Protein AF-A0A9D6L4P7-F1 (afdb_monomer_lite)

Radius of gyration: 27.15 Å; chains: 1; bounding box: 84×24×58 Å

Foldseek 3Di:
DDPVVVVVVVVVVVVVVVVVVVVVPPPPPDFFDKDAFAQPPDPDPDPDTQWIDGPHDIDGDFDWQADPVPRHQDPDPVSRVVSRVVSVQSRQVSVVHGPVPDPDDDDDDD

pLDDT: mean 82.54, std 16.05, range [48.5, 98.06]

Sequence (110 aa):
MNKRTTMLVGFGMLIGVVAVVLGSAANSAAPQKRRVINLPNRSVQAPFSDAILVGDTLYLAGRIGLDPKTNKPPEDAEQEARLVLDGMQSVLREAGMTMDDLATVTVYCP

Secondary structure (DSSP, 8-state):
--HHHHHHHHHHHHHHHHHHHHHTT------PPEEEE--TT-S---SS-SEEEETTEEEEPP-----TTTSS--SSHHHHHHHHHHHHHHHHHHHT--GGG---------

Structure (mmCIF, N/CA/C/O backbone):
data_AF-A0A9D6L4P7-F1
#
_entry.id   AF-A0A9D6L4P7-F1
#
loop_
_atom_site.group_PDB
_atom_site.id
_atom_site.type_symbol
_atom_site.label_atom_id
_atom_site.label_alt_id
_atom_site.label_comp_id
_atom_site.label_asym_id
_atom_site.label_entity_id
_atom_site.label_seq_id
_atom_site.pdbx_PDB_ins_code
_atom_site.Cartn_x
_atom_site.Cartn_y
_atom_site.Cartn_z
_atom_site.occupancy
_atom_site.B_iso_or_equiv
_atom_site.auth_seq_id
_atom_site.auth_comp_id
_atom_site.auth_asym_id
_atom_site.auth_atom_id
_atom_site.pdbx_PDB_model_num
ATOM 1 N N . MET A 1 1 ? -64.445 1.530 37.205 1.00 50.81 1 MET A N 1
ATOM 2 C CA . MET A 1 1 ? -63.382 1.711 36.192 1.00 50.81 1 MET A CA 1
ATOM 3 C C . MET A 1 1 ? -62.110 2.132 36.913 1.00 50.81 1 MET A C 1
ATOM 5 O O . MET A 1 1 ? -62.109 3.119 37.642 1.00 50.81 1 MET A O 1
ATOM 9 N N . ASN A 1 2 ? -61.096 1.274 36.874 1.00 48.50 2 ASN A N 1
ATOM 10 C CA . ASN A 1 2 ? -60.201 1.053 38.009 1.00 48.50 2 ASN A CA 1
ATOM 11 C C . ASN A 1 2 ? -58.955 1.941 37.901 1.00 48.50 2 ASN A C 1
ATOM 13 O O . ASN A 1 2 ? -58.008 1.604 37.199 1.00 48.50 2 ASN A O 1
ATOM 17 N N . LYS A 1 3 ? -58.943 3.060 38.641 1.00 55.91 3 LYS A N 1
ATOM 18 C CA . LYS A 1 3 ? -57.849 4.056 38.669 1.00 55.91 3 LYS A CA 1
ATOM 19 C C . LYS A 1 3 ? -56.455 3.457 38.943 1.00 55.91 3 LYS A C 1
ATOM 21 O O . LYS A 1 3 ? -55.450 4.033 38.546 1.00 55.91 3 LYS A O 1
ATOM 26 N N . ARG A 1 4 ? -56.392 2.280 39.581 1.00 57.28 4 ARG A N 1
ATOM 27 C CA . ARG A 1 4 ? -55.150 1.546 39.885 1.00 57.28 4 ARG A CA 1
ATOM 28 C C . ARG A 1 4 ? -54.502 0.907 38.650 1.00 57.28 4 ARG A C 1
ATOM 30 O O . ARG A 1 4 ? -53.283 0.814 38.597 1.00 57.28 4 ARG A O 1
ATOM 37 N N . THR A 1 5 ? -55.290 0.517 37.648 1.00 55.16 5 THR A N 1
ATOM 38 C CA . THR A 1 5 ? -54.781 -0.141 36.433 1.00 55.16 5 THR A CA 1
ATOM 39 C C . THR A 1 5 ? -54.181 0.877 35.460 1.00 55.16 5 THR A C 1
ATOM 41 O O . THR A 1 5 ? -53.138 0.623 34.870 1.00 55.16 5 THR A O 1
ATOM 44 N N . THR A 1 6 ? -54.768 2.075 35.359 1.00 56.59 6 THR A N 1
ATOM 45 C CA . THR A 1 6 ? -54.246 3.170 34.519 1.00 56.59 6 THR A CA 1
ATOM 46 C C . THR A 1 6 ? -52.924 3.737 35.054 1.00 56.59 6 THR A C 1
ATOM 48 O O . THR A 1 6 ? -52.046 4.091 34.272 1.00 56.59 6 THR A O 1
ATOM 51 N N . MET A 1 7 ? -52.745 3.777 36.380 1.00 56.88 7 MET A N 1
ATOM 52 C CA . MET A 1 7 ? -51.531 4.315 37.008 1.00 56.88 7 MET A CA 1
ATOM 53 C C . MET A 1 7 ? -50.317 3.378 36.852 1.00 56.88 7 MET A C 1
ATOM 55 O O . MET A 1 7 ? -49.203 3.856 36.660 1.00 56.88 7 MET A O 1
ATOM 59 N N . LEU A 1 8 ? -50.529 2.053 36.858 1.00 57.62 8 LEU A N 1
ATOM 60 C CA . LEU A 1 8 ? -49.460 1.059 36.675 1.00 57.62 8 LEU A CA 1
ATOM 61 C C . LEU A 1 8 ? -48.926 1.019 35.231 1.00 57.62 8 LEU A C 1
ATOM 63 O O . LEU A 1 8 ? -47.724 0.878 35.018 1.00 57.62 8 LEU A O 1
ATOM 67 N N . VAL A 1 9 ? -49.810 1.178 34.238 1.00 59.53 9 VAL A N 1
ATOM 68 C CA . VAL A 1 9 ? -49.439 1.173 32.810 1.00 59.53 9 VAL A CA 1
ATOM 69 C C . VAL A 1 9 ? -48.660 2.439 32.433 1.00 59.53 9 VAL A C 1
ATOM 71 O O . VAL A 1 9 ? -47.652 2.348 31.735 1.00 59.53 9 VAL A O 1
ATOM 74 N N . GLY A 1 10 ? -49.057 3.609 32.950 1.00 58.25 10 GLY A N 1
ATOM 75 C CA . GLY A 1 10 ? -48.330 4.865 32.720 1.00 58.25 10 GLY A CA 1
ATOM 76 C C . GLY A 1 10 ? -46.917 4.868 33.317 1.00 58.25 10 GLY A C 1
ATOM 77 O O . GLY A 1 10 ? -45.994 5.398 32.703 1.00 58.25 10 GLY A O 1
ATOM 78 N N . PHE A 1 11 ? -46.724 4.220 34.471 1.00 60.25 11 PHE A N 1
ATOM 79 C CA . PHE A 1 11 ? -45.413 4.122 35.119 1.00 60.25 11 PHE A CA 1
ATOM 80 C C . PHE A 1 11 ? -44.463 3.172 34.367 1.00 60.25 11 PHE A C 1
ATOM 82 O O . PHE A 1 11 ? -43.299 3.502 34.156 1.00 60.25 11 PHE A O 1
ATOM 89 N N . GLY A 1 12 ? -44.969 2.031 33.881 1.00 60.72 12 GLY A N 1
ATOM 90 C CA . GLY A 1 12 ? -44.192 1.101 33.049 1.00 60.72 12 GLY A CA 1
ATOM 91 C C . GLY A 1 12 ? -43.790 1.692 31.693 1.00 60.72 12 GLY A C 1
ATOM 92 O O . GLY A 1 12 ? -42.667 1.485 31.235 1.00 60.72 12 GLY A O 1
ATOM 93 N N . MET A 1 13 ? -44.671 2.490 31.082 1.00 62.53 13 MET A N 1
ATOM 94 C CA . MET A 1 13 ? -44.391 3.174 29.816 1.00 62.53 13 MET A CA 1
ATOM 95 C C . MET A 1 13 ? -43.352 4.294 29.980 1.00 62.53 13 MET A C 1
ATOM 97 O O . MET A 1 13 ? -42.479 4.435 29.127 1.00 62.53 13 MET A O 1
ATOM 101 N N . LEU A 1 14 ? -43.375 5.035 31.097 1.00 60.47 14 LEU A N 1
ATOM 102 C CA . LEU A 1 14 ? -42.343 6.035 31.398 1.00 60.47 14 LEU A CA 1
ATOM 103 C C . LEU A 1 14 ? -40.962 5.396 31.596 1.00 60.47 14 LEU A C 1
ATOM 105 O O . LEU A 1 14 ? -39.975 5.905 31.073 1.00 60.47 14 LEU A O 1
ATOM 109 N N . ILE A 1 15 ? -40.888 4.267 32.306 1.00 61.88 15 ILE A N 1
ATOM 110 C CA . ILE A 1 15 ? -39.627 3.542 32.531 1.00 61.88 15 ILE A CA 1
ATOM 111 C C . ILE A 1 15 ? -39.066 3.006 31.207 1.00 61.88 15 ILE A C 1
ATOM 113 O O . ILE A 1 15 ? -37.870 3.142 30.949 1.00 61.88 15 ILE A O 1
ATOM 117 N N . GLY A 1 16 ? -39.924 2.460 30.340 1.00 59.97 16 GLY A N 1
ATOM 118 C CA . GLY A 1 16 ? -39.522 1.984 29.014 1.00 59.97 16 GLY A CA 1
ATOM 119 C C . GLY A 1 16 ? -38.968 3.097 28.119 1.00 59.97 16 GLY A C 1
ATOM 120 O O . GLY A 1 16 ? -37.935 2.916 27.480 1.00 59.97 16 GLY A O 1
ATOM 121 N N . VAL A 1 17 ? -39.599 4.277 28.116 1.00 62.38 17 VAL A N 1
ATOM 122 C CA . VAL A 1 17 ? -39.131 5.433 27.330 1.00 62.38 17 VAL A CA 1
ATOM 123 C C . VAL A 1 17 ? -37.821 5.997 27.888 1.00 62.38 17 VAL A C 1
ATOM 125 O O . VAL A 1 17 ? -36.913 6.302 27.119 1.00 62.38 17 VAL A O 1
ATOM 128 N N . VAL A 1 18 ? -37.672 6.073 29.213 1.00 61.03 18 VAL A N 1
ATOM 129 C CA . VAL A 1 18 ? -36.422 6.518 29.852 1.00 61.03 18 VAL A CA 1
ATOM 130 C C . VAL A 1 18 ? -35.264 5.564 29.537 1.00 61.03 18 VAL A C 1
ATOM 132 O O . VAL A 1 18 ? -34.165 6.027 29.235 1.00 61.03 18 VAL A O 1
ATOM 135 N N . ALA A 1 19 ? -35.499 4.249 29.518 1.00 60.75 19 ALA A N 1
ATOM 136 C CA . ALA A 1 19 ? -34.479 3.265 29.153 1.00 60.75 19 ALA A CA 1
ATOM 137 C C . ALA A 1 19 ? -34.028 3.388 27.682 1.00 60.75 19 ALA A C 1
ATOM 139 O O . ALA A 1 19 ? -32.836 3.293 27.394 1.00 60.75 19 ALA A O 1
ATOM 140 N N . VAL A 1 20 ? -34.953 3.663 26.755 1.00 60.81 20 VAL A N 1
ATOM 141 C CA . VAL A 1 20 ? -34.636 3.860 25.326 1.00 60.81 20 VAL A CA 1
ATOM 142 C C . VAL A 1 20 ? -33.873 5.170 25.084 1.00 60.81 20 VAL A C 1
ATOM 144 O O . VAL A 1 20 ? -32.915 5.202 24.307 1.00 60.81 20 VAL A O 1
ATOM 147 N N . VAL A 1 21 ? -34.243 6.246 25.783 1.00 60.47 21 VAL A N 1
ATOM 148 C CA . VAL A 1 21 ? -33.565 7.549 25.668 1.00 60.47 21 VAL A CA 1
ATOM 149 C C . VAL A 1 21 ? -32.155 7.502 26.273 1.00 60.47 21 VAL A C 1
ATOM 151 O O . VAL A 1 21 ? -31.231 8.071 25.695 1.00 60.47 21 VAL A O 1
ATOM 154 N N . LEU A 1 22 ? -31.949 6.762 27.368 1.00 57.62 22 LEU A N 1
ATOM 155 C CA . LEU A 1 22 ? -30.620 6.560 27.965 1.00 57.62 22 LEU A CA 1
ATOM 156 C C . LEU A 1 22 ? -29.725 5.611 27.149 1.00 57.62 22 LEU A C 1
ATOM 158 O O . LEU A 1 22 ? -28.508 5.779 27.148 1.00 57.62 22 LEU A O 1
ATOM 162 N N . GLY A 1 23 ? -30.301 4.653 26.416 1.00 55.41 23 GLY A N 1
ATOM 163 C CA . GLY A 1 23 ? -29.548 3.752 25.532 1.00 55.41 23 GLY A CA 1
ATOM 164 C C . GLY A 1 23 ? -28.987 4.423 24.271 1.00 55.41 23 GLY A C 1
ATOM 165 O O . GLY A 1 23 ? -28.037 3.920 23.677 1.00 55.41 23 GLY A O 1
ATOM 166 N N . SER A 1 24 ? -29.526 5.581 23.878 1.00 55.91 24 SER A N 1
ATOM 167 C CA . SER A 1 24 ? -29.163 6.268 22.627 1.00 55.91 24 SER A CA 1
ATOM 168 C C . SER A 1 24 ? -27.950 7.206 22.751 1.00 55.91 24 SER A C 1
ATOM 170 O O . SER A 1 24 ? -27.515 7.782 21.758 1.00 55.91 24 SER A O 1
ATOM 172 N N . ALA A 1 25 ? -27.384 7.371 23.952 1.00 55.94 25 ALA A N 1
ATOM 173 C CA . ALA A 1 25 ? -26.330 8.356 24.226 1.00 55.94 25 ALA A CA 1
ATOM 174 C C . ALA A 1 25 ? -24.894 7.787 24.252 1.00 55.94 25 ALA A C 1
ATOM 176 O O . ALA A 1 25 ? -23.952 8.532 24.514 1.00 55.94 25 ALA A O 1
ATOM 177 N N . ALA A 1 26 ? -24.693 6.492 23.986 1.00 54.94 26 ALA A N 1
ATOM 178 C CA . ALA A 1 26 ? -23.398 5.837 24.210 1.00 54.94 26 ALA A CA 1
ATOM 179 C C . ALA A 1 26 ? -22.580 5.524 22.944 1.00 54.94 26 ALA A C 1
ATOM 181 O O . ALA A 1 26 ? -21.572 4.831 23.046 1.00 54.94 26 ALA A O 1
ATOM 182 N N . ASN A 1 27 ? -22.945 6.046 21.768 1.00 57.75 27 ASN A N 1
ATOM 183 C CA . ASN A 1 27 ? -22.131 5.861 20.559 1.00 57.75 27 ASN A CA 1
ATOM 184 C C . ASN A 1 27 ? -21.209 7.057 20.282 1.00 57.75 27 ASN A C 1
ATOM 186 O O . ASN A 1 27 ? -21.157 7.584 19.173 1.00 57.75 27 ASN A O 1
ATOM 190 N N . SER A 1 28 ? -20.471 7.491 21.302 1.00 59.69 28 SER A N 1
ATOM 191 C CA . SER A 1 28 ? -19.288 8.323 21.087 1.00 59.69 28 SER A CA 1
ATOM 192 C C . SER A 1 28 ? -18.130 7.387 20.774 1.00 59.69 28 SER A C 1
ATOM 194 O O . SER A 1 28 ? -17.528 6.817 21.682 1.00 59.69 28 SER A O 1
ATOM 196 N N . ALA A 1 29 ? -17.845 7.185 19.486 1.00 63.28 29 ALA A N 1
ATOM 197 C CA . ALA A 1 29 ? -16.658 6.455 19.061 1.00 63.28 29 ALA A CA 1
ATOM 198 C C . ALA A 1 29 ? -15.426 7.153 19.653 1.00 63.28 29 ALA A C 1
ATOM 200 O O . ALA A 1 29 ? -15.087 8.273 19.266 1.00 63.28 29 ALA A O 1
ATOM 201 N N . ALA A 1 30 ? -14.783 6.515 20.634 1.00 64.50 30 ALA A N 1
ATOM 202 C CA . ALA A 1 30 ? -13.526 7.000 21.181 1.00 64.50 30 ALA A CA 1
ATOM 203 C C . ALA A 1 30 ? -12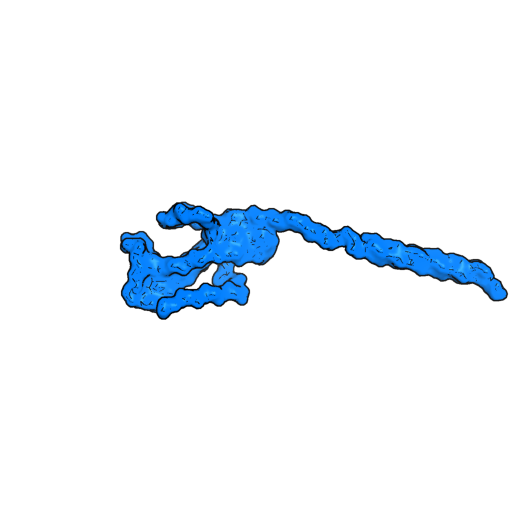.521 7.214 20.030 1.00 64.50 30 ALA A C 1
ATOM 205 O O . ALA A 1 30 ? -12.520 6.422 19.077 1.00 64.50 30 ALA A O 1
ATOM 206 N N . PRO A 1 31 ? -11.676 8.262 20.088 1.00 68.50 31 PRO A N 1
ATOM 207 C CA . PRO A 1 31 ? -10.674 8.502 19.059 1.00 68.50 31 PRO A CA 1
ATOM 208 C C . PRO A 1 31 ? -9.795 7.259 18.912 1.00 68.50 31 PRO A C 1
ATOM 210 O O . PRO A 1 31 ? -9.112 6.839 19.848 1.00 68.50 31 PRO A O 1
ATOM 213 N N . GLN A 1 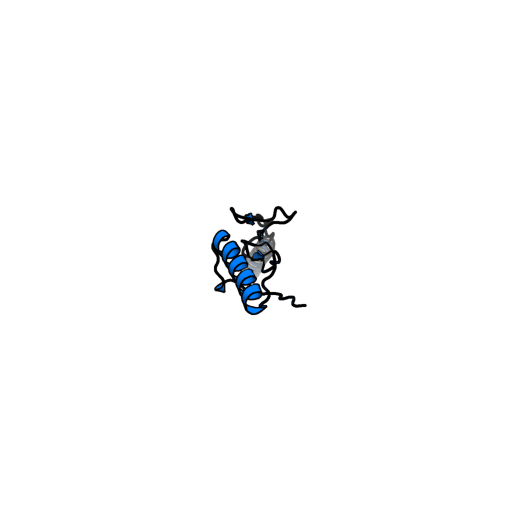32 ? -9.861 6.642 17.734 1.00 77.12 32 GLN A N 1
ATOM 214 C CA . GLN A 1 32 ? -9.144 5.410 17.439 1.00 77.12 32 GLN A CA 1
ATOM 215 C C . GLN A 1 32 ? -7.637 5.674 17.492 1.00 77.12 32 GLN A C 1
ATOM 217 O O . GLN A 1 32 ? -7.121 6.589 16.843 1.00 77.12 32 GLN A O 1
ATOM 222 N N . LYS A 1 33 ? -6.914 4.879 18.286 1.00 88.56 33 LYS A N 1
ATOM 223 C CA . LYS A 1 33 ? -5.464 5.015 18.435 1.00 88.56 33 LYS A CA 1
ATOM 224 C C . LYS A 1 33 ? -4.786 4.691 17.103 1.00 88.56 33 LYS A C 1
ATOM 226 O O . LYS A 1 33 ? -4.874 3.573 16.608 1.00 88.56 33 LYS A O 1
ATOM 231 N N . ARG A 1 34 ? -4.073 5.670 16.546 1.00 94.06 34 ARG A N 1
ATOM 232 C CA . ARG A 1 34 ? -3.286 5.514 15.319 1.00 94.06 34 ARG A CA 1
ATOM 233 C C . ARG A 1 34 ? -1.993 4.744 15.606 1.00 94.06 34 ARG A C 1
ATOM 235 O O . ARG A 1 34 ? -1.203 5.178 16.445 1.00 94.06 34 ARG A O 1
ATOM 242 N N . ARG A 1 35 ? -1.739 3.656 14.874 1.00 95.62 35 ARG A N 1
ATOM 243 C CA . ARG A 1 35 ? -0.460 2.924 14.884 1.00 95.62 35 ARG A CA 1
ATOM 244 C C . ARG A 1 35 ? 0.303 3.205 13.591 1.00 95.62 35 ARG A C 1
ATOM 246 O O . ARG A 1 35 ? -0.222 3.011 12.498 1.00 95.62 35 ARG A O 1
ATOM 253 N N . VAL A 1 36 ? 1.537 3.682 13.735 1.00 95.69 36 VAL A N 1
ATOM 254 C CA . VAL A 1 36 ? 2.455 3.929 12.617 1.00 95.69 36 VAL A CA 1
ATOM 255 C C . VAL A 1 36 ? 3.220 2.650 12.307 1.00 95.69 36 VAL A C 1
ATOM 257 O O . VAL A 1 36 ? 3.763 2.042 13.225 1.00 95.69 36 VAL A O 1
ATOM 260 N N . ILE A 1 37 ? 3.265 2.260 11.035 1.00 94.94 37 ILE A N 1
ATOM 261 C CA . ILE A 1 37 ? 3.979 1.079 10.553 1.00 94.94 37 ILE A CA 1
ATOM 262 C C . ILE A 1 37 ? 5.025 1.548 9.541 1.00 94.94 37 ILE A C 1
ATOM 264 O O . ILE A 1 37 ? 4.709 2.255 8.584 1.00 94.94 37 ILE A O 1
ATOM 268 N N . ASN A 1 38 ? 6.280 1.182 9.790 1.00 94.50 38 ASN A N 1
ATOM 269 C CA . ASN A 1 38 ? 7.417 1.447 8.917 1.00 94.50 38 ASN A CA 1
ATOM 270 C C . ASN A 1 38 ? 8.239 0.171 8.807 1.00 94.50 38 ASN A C 1
ATOM 272 O O . ASN A 1 38 ? 8.486 -0.480 9.820 1.00 94.50 38 ASN A O 1
ATOM 276 N N . LEU A 1 39 ? 8.705 -0.148 7.603 1.00 91.50 39 LEU A N 1
ATOM 277 C CA . LEU A 1 39 ? 9.593 -1.286 7.419 1.00 91.50 39 LEU A CA 1
ATOM 278 C C . LEU A 1 39 ? 10.958 -1.001 8.067 1.00 91.50 39 LEU A C 1
ATOM 280 O O . LEU A 1 39 ? 11.512 0.085 7.858 1.00 91.50 39 LEU A O 1
ATOM 284 N N . PRO A 1 40 ? 11.550 -1.973 8.786 1.00 86.88 40 PRO A N 1
ATOM 285 C CA . PRO A 1 40 ? 12.856 -1.795 9.424 1.00 86.88 40 PRO A CA 1
ATOM 286 C C . PRO A 1 40 ? 13.972 -1.521 8.404 1.00 86.88 40 PRO A C 1
ATOM 288 O O . PRO A 1 40 ? 14.906 -0.778 8.691 1.00 86.88 40 PRO A O 1
ATOM 291 N N . ASN A 1 41 ? 13.832 -2.055 7.186 1.00 79.81 41 ASN A N 1
ATOM 292 C CA . ASN A 1 41 ? 14.819 -1.952 6.108 1.00 79.81 41 ASN A CA 1
ATOM 293 C C . ASN A 1 41 ? 14.384 -0.987 4.990 1.00 79.81 41 ASN A C 1
ATOM 295 O O . ASN A 1 41 ? 14.678 -1.225 3.817 1.00 79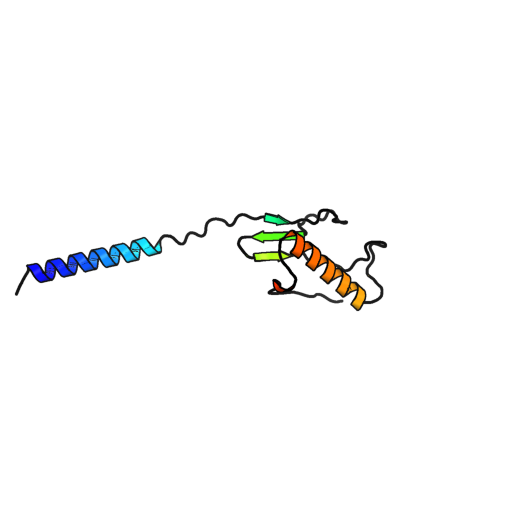.81 41 ASN A O 1
ATOM 299 N N . ARG A 1 42 ? 13.639 0.082 5.309 1.00 78.00 42 ARG A N 1
ATOM 300 C CA . ARG A 1 42 ? 13.221 1.061 4.291 1.00 78.00 42 ARG A CA 1
ATOM 301 C C . ARG A 1 42 ? 14.437 1.754 3.664 1.00 78.00 42 ARG A C 1
ATOM 303 O O . ARG A 1 42 ? 15.219 2.398 4.358 1.00 78.00 42 ARG A O 1
ATOM 310 N N . SER A 1 43 ? 14.565 1.667 2.341 1.00 66.19 43 SER A N 1
ATOM 311 C CA . SER A 1 43 ? 15.642 2.321 1.582 1.00 66.19 43 SER A CA 1
ATOM 312 C C . SER A 1 43 ? 15.467 3.840 1.475 1.00 66.19 43 SER A C 1
ATOM 314 O O . SER A 1 43 ? 16.444 4.559 1.282 1.00 66.19 43 SER A O 1
ATOM 316 N N . VAL A 1 44 ? 14.238 4.347 1.632 1.00 70.31 44 VAL A N 1
ATOM 317 C CA . VAL A 1 44 ? 13.907 5.766 1.435 1.00 70.31 44 VAL A CA 1
ATOM 318 C C . VAL A 1 44 ? 13.368 6.390 2.722 1.00 70.31 44 VAL A C 1
ATOM 320 O O . VAL A 1 44 ? 12.327 5.984 3.242 1.00 70.31 44 VAL A O 1
ATOM 323 N N . GLN A 1 45 ? 14.018 7.444 3.226 1.00 75.75 45 GLN A N 1
ATOM 324 C CA . GLN A 1 45 ? 13.472 8.307 4.284 1.00 75.75 45 GLN A CA 1
ATOM 325 C C . GLN A 1 45 ? 12.541 9.388 3.704 1.00 75.75 45 GLN A C 1
ATOM 327 O O . GLN A 1 45 ? 12.854 10.570 3.689 1.00 75.75 45 GLN A O 1
ATOM 332 N N . ALA A 1 46 ? 11.384 8.973 3.187 1.00 82.75 46 ALA A N 1
ATOM 333 C CA . ALA A 1 46 ? 10.301 9.870 2.804 1.00 82.75 46 ALA A CA 1
ATOM 334 C C . ALA A 1 46 ? 9.534 10.450 4.019 1.00 82.75 46 ALA A C 1
ATOM 336 O O . ALA A 1 46 ? 9.427 9.761 5.043 1.00 82.75 46 ALA A O 1
ATOM 337 N N . PRO A 1 47 ? 8.928 11.654 3.900 1.00 90.69 47 PRO A N 1
ATOM 338 C CA . PRO A 1 47 ? 8.139 12.319 4.948 1.00 90.69 47 PRO A CA 1
ATOM 339 C C . PRO A 1 47 ? 6.736 11.703 5.133 1.00 90.69 47 PRO A C 1
ATOM 341 O O . PRO A 1 47 ? 5.760 12.398 5.407 1.00 90.69 47 PRO A O 1
ATOM 344 N N . PHE A 1 48 ? 6.625 10.388 4.969 1.00 91.69 48 PHE A N 1
ATOM 345 C CA . PHE A 1 48 ? 5.420 9.604 5.202 1.00 91.69 48 PHE A CA 1
ATOM 346 C C . PHE A 1 48 ? 5.784 8.218 5.753 1.00 91.69 48 PHE A C 1
ATOM 348 O O . PHE A 1 48 ? 6.945 7.789 5.739 1.00 91.69 48 PHE A O 1
ATOM 355 N N . SER A 1 49 ? 4.779 7.538 6.299 1.00 93.38 49 SER A N 1
ATOM 356 C CA . SER A 1 49 ? 4.901 6.181 6.841 1.00 93.38 49 SER A CA 1
ATOM 357 C C . SER A 1 49 ? 4.555 5.140 5.782 1.00 93.38 49 SER A C 1
ATOM 359 O O . SER A 1 49 ? 3.731 5.432 4.921 1.00 93.38 49 SER A O 1
ATOM 361 N N . ASP A 1 50 ? 5.129 3.936 5.860 1.00 94.44 50 ASP A N 1
ATOM 362 C CA . ASP A 1 50 ? 4.789 2.850 4.923 1.00 94.44 50 ASP A CA 1
ATOM 363 C C . ASP A 1 50 ? 3.306 2.460 5.023 1.00 94.44 50 ASP A C 1
ATOM 365 O O . ASP A 1 50 ? 2.655 2.212 4.008 1.00 94.44 50 ASP A O 1
ATOM 369 N N . ALA A 1 51 ? 2.763 2.440 6.242 1.00 96.06 51 ALA A N 1
ATOM 370 C CA . ALA A 1 51 ? 1.333 2.313 6.471 1.00 96.06 51 ALA A CA 1
ATOM 371 C C . ALA A 1 51 ? 0.900 2.913 7.804 1.00 96.06 51 ALA A C 1
ATOM 373 O O . ALA A 1 51 ? 1.695 3.071 8.733 1.00 96.06 51 ALA A O 1
ATOM 374 N N . ILE A 1 52 ? -0.393 3.207 7.910 1.00 97.00 52 ILE A N 1
ATOM 375 C CA . ILE A 1 52 ? -1.045 3.667 9.131 1.00 97.00 52 ILE A CA 1
ATOM 376 C C . ILE A 1 52 ? -2.264 2.792 9.411 1.00 97.00 52 ILE A C 1
ATOM 378 O O . ILE A 1 52 ? -3.168 2.711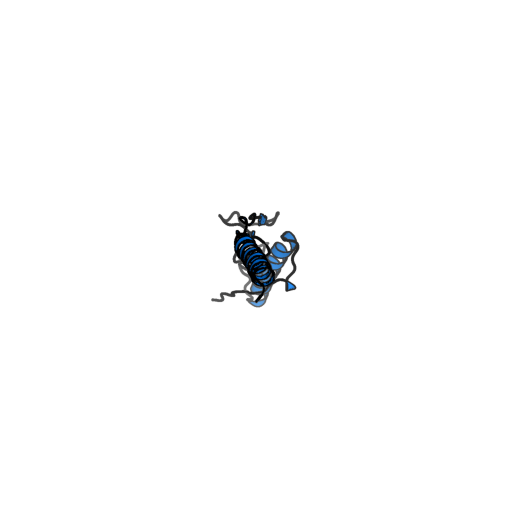 8.585 1.00 97.00 52 ILE A O 1
ATOM 382 N N . LEU A 1 53 ? -2.318 2.194 10.600 1.00 97.00 53 LEU A N 1
ATOM 383 C CA . LEU A 1 53 ? -3.491 1.469 11.088 1.00 97.00 53 LEU A CA 1
ATOM 384 C C . LEU A 1 53 ? -4.310 2.380 12.013 1.00 97.00 53 LEU A C 1
ATOM 386 O O . LEU A 1 53 ? -3.765 2.940 12.972 1.00 97.00 53 LEU A O 1
ATOM 390 N N . VAL A 1 54 ? -5.604 2.532 11.728 1.00 96.12 54 VAL A N 1
ATOM 391 C CA . VAL A 1 54 ? -6.566 3.266 12.568 1.00 96.12 54 VAL A CA 1
ATOM 392 C C . VAL A 1 54 ? -7.812 2.406 12.747 1.00 96.12 54 VAL A C 1
ATOM 394 O O . VAL A 1 54 ? -8.491 2.102 11.768 1.00 96.12 54 VAL A O 1
ATOM 397 N N . GLY A 1 55 ? -8.109 2.020 13.991 1.00 92.94 55 GLY A N 1
ATOM 398 C CA . GLY A 1 55 ? -9.122 0.996 14.258 1.00 92.94 55 GLY A CA 1
ATOM 399 C C . GLY A 1 55 ? -8.731 -0.305 13.557 1.00 92.94 55 GLY A C 1
ATOM 400 O O . GLY A 1 55 ? -7.606 -0.773 13.732 1.00 92.94 55 GLY A O 1
ATOM 401 N N . ASP A 1 56 ? -9.618 -0.805 12.699 1.00 93.19 56 ASP A N 1
ATOM 402 C CA . ASP A 1 56 ? -9.430 -2.056 11.952 1.00 93.19 56 ASP A CA 1
ATOM 403 C C . ASP A 1 56 ? -9.008 -1.836 10.486 1.00 93.19 56 ASP A C 1
ATOM 405 O O . ASP A 1 56 ? -8.915 -2.781 9.710 1.00 93.19 56 ASP A O 1
ATOM 409 N N . THR A 1 57 ? -8.767 -0.587 10.068 1.00 96.31 57 THR A N 1
ATOM 410 C CA . THR A 1 57 ? -8.424 -0.257 8.675 1.00 96.31 57 THR A CA 1
ATOM 411 C C . THR A 1 57 ? -6.961 0.148 8.539 1.00 96.31 57 THR A C 1
ATOM 413 O O . THR A 1 57 ? -6.503 1.111 9.166 1.00 96.31 57 THR A O 1
ATOM 416 N N . LEU A 1 58 ? -6.232 -0.573 7.685 1.00 97.50 58 LEU A N 1
ATOM 417 C CA . LEU A 1 58 ? -4.853 -0.270 7.318 1.00 97.50 58 LEU A CA 1
ATOM 418 C C . LEU A 1 58 ? -4.810 0.567 6.033 1.00 97.50 58 LEU A C 1
ATOM 420 O O . LEU A 1 58 ? -5.255 0.128 4.977 1.00 97.50 58 LEU A O 1
ATOM 424 N N . TYR A 1 59 ? -4.213 1.752 6.114 1.00 97.12 59 TYR A N 1
ATOM 425 C CA . TYR A 1 59 ? -3.931 2.604 4.962 1.00 97.12 59 TYR A CA 1
ATOM 426 C C . TYR A 1 59 ? -2.476 2.419 4.541 1.00 97.12 59 TYR A C 1
ATOM 428 O O . TYR A 1 59 ? -1.565 2.769 5.295 1.00 97.12 59 TYR A O 1
ATOM 436 N N . LEU A 1 60 ? -2.263 1.875 3.344 1.00 96.25 60 LEU A N 1
ATOM 437 C CA . LEU A 1 60 ? -0.945 1.663 2.747 1.00 96.25 60 LEU A CA 1
ATOM 438 C C . LEU A 1 60 ? -0.511 2.908 1.963 1.00 96.25 60 LEU A C 1
ATOM 440 O O . LEU A 1 60 ? -1.308 3.496 1.230 1.00 96.25 60 LEU A O 1
ATOM 444 N N . ALA A 1 61 ? 0.755 3.305 2.087 1.00 94.75 61 ALA A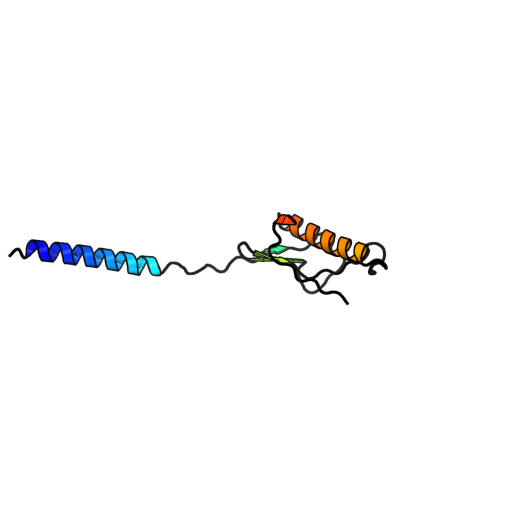 N 1
ATOM 445 C CA . ALA A 1 61 ? 1.337 4.301 1.196 1.00 94.75 61 ALA A CA 1
ATOM 446 C C . ALA A 1 61 ? 1.556 3.721 -0.210 1.00 94.75 61 ALA A C 1
ATOM 448 O O . ALA A 1 61 ? 1.770 2.518 -0.382 1.00 94.75 61 ALA A O 1
ATOM 449 N N . GLY A 1 62 ? 1.544 4.595 -1.219 1.00 92.44 62 GLY A N 1
ATOM 450 C CA . GLY A 1 62 ? 1.887 4.217 -2.588 1.00 92.44 62 GLY A CA 1
ATOM 451 C C . GLY A 1 62 ? 3.317 3.681 -2.679 1.00 92.44 62 GLY A C 1
ATOM 452 O O . GLY A 1 62 ? 4.220 4.169 -1.995 1.00 92.44 62 GLY A O 1
ATOM 453 N N . ARG A 1 63 ? 3.524 2.675 -3.532 1.00 90.00 63 ARG A N 1
ATOM 454 C CA . ARG A 1 63 ? 4.838 2.073 -3.784 1.00 90.00 63 ARG A CA 1
ATOM 455 C C . ARG A 1 63 ? 5.152 2.077 -5.273 1.00 90.00 63 ARG A C 1
ATOM 457 O O . ARG A 1 63 ? 4.251 2.028 -6.102 1.00 90.00 63 ARG A O 1
ATOM 464 N N . ILE A 1 64 ? 6.447 2.114 -5.562 1.00 91.06 64 ILE A N 1
ATOM 465 C CA . ILE A 1 64 ? 7.036 2.026 -6.899 1.00 91.06 64 ILE A CA 1
ATOM 466 C C . ILE A 1 64 ? 7.966 0.813 -6.949 1.00 91.06 64 ILE A C 1
ATOM 468 O O . ILE A 1 64 ? 8.594 0.473 -5.940 1.00 91.06 64 ILE A O 1
ATOM 472 N N . GLY A 1 65 ? 8.024 0.139 -8.095 1.00 90.00 65 GLY A N 1
ATOM 473 C CA . GLY A 1 65 ? 8.758 -1.113 -8.248 1.00 90.00 65 GLY A CA 1
ATOM 474 C C . GLY A 1 65 ? 10.215 -0.851 -8.590 1.00 90.00 65 GLY A C 1
ATOM 475 O O . GLY A 1 65 ? 10.617 -0.981 -9.736 1.00 90.00 65 GLY A O 1
ATOM 476 N N . LEU A 1 66 ? 11.018 -0.457 -7.603 1.00 89.69 66 LEU A N 1
ATOM 477 C CA . LEU A 1 66 ? 12.451 -0.235 -7.805 1.00 89.69 66 LEU A CA 1
ATOM 478 C C . LEU A 1 66 ? 13.249 -1.494 -7.478 1.00 89.69 66 LEU A C 1
ATOM 480 O O . LEU A 1 66 ? 13.044 -2.108 -6.429 1.00 89.69 66 LEU A O 1
ATOM 484 N N . ASP A 1 67 ? 14.204 -1.844 -8.338 1.00 87.75 67 ASP A N 1
ATOM 485 C CA . ASP A 1 67 ? 15.166 -2.899 -8.036 1.00 87.75 67 ASP A CA 1
ATOM 486 C C . ASP A 1 67 ? 16.039 -2.452 -6.843 1.00 87.75 67 ASP A C 1
ATOM 488 O O . ASP A 1 67 ? 16.696 -1.406 -6.918 1.00 87.75 67 ASP A O 1
ATOM 492 N N . PRO A 1 68 ? 16.088 -3.222 -5.740 1.00 82.62 68 PRO A N 1
ATOM 493 C CA . PRO A 1 68 ? 16.833 -2.853 -4.537 1.00 82.62 68 PRO A CA 1
ATOM 494 C C . PRO A 1 68 ? 18.350 -2.750 -4.754 1.00 82.62 68 PRO A C 1
ATOM 496 O O . PRO A 1 68 ? 19.039 -2.132 -3.944 1.00 82.62 68 PRO A O 1
ATOM 499 N N . LYS A 1 69 ? 18.893 -3.347 -5.823 1.00 86.38 69 LYS A N 1
ATOM 500 C CA . LYS A 1 69 ? 20.317 -3.269 -6.175 1.00 86.38 69 LYS A CA 1
ATOM 501 C C . LYS A 1 69 ? 20.647 -1.997 -6.944 1.00 86.38 69 LYS A C 1
ATOM 503 O O . LYS A 1 69 ? 21.715 -1.426 -6.741 1.00 86.38 69 LYS A O 1
ATOM 508 N N . THR A 1 70 ? 19.768 -1.578 -7.852 1.00 88.75 70 THR A N 1
ATOM 509 C CA . THR A 1 70 ? 20.049 -0.474 -8.785 1.00 88.75 70 THR A CA 1
ATOM 510 C C . THR A 1 70 ? 19.334 0.825 -8.416 1.00 88.75 70 THR A C 1
ATOM 512 O O . THR A 1 70 ? 19.728 1.884 -8.903 1.00 88.75 70 THR A O 1
ATOM 515 N N . ASN A 1 71 ? 18.313 0.761 -7.553 1.00 86.88 71 ASN A N 1
ATOM 516 C CA . ASN A 1 71 ? 17.365 1.839 -7.255 1.00 86.88 71 ASN A CA 1
ATOM 517 C C . ASN A 1 71 ? 16.694 2.426 -8.510 1.00 86.88 71 ASN A C 1
ATOM 519 O O . ASN A 1 71 ? 16.370 3.613 -8.552 1.00 86.88 71 ASN A O 1
ATOM 523 N N . LYS A 1 72 ? 16.489 1.602 -9.543 1.00 90.62 72 LYS A N 1
ATOM 524 C CA . LYS A 1 72 ? 15.806 1.972 -10.789 1.00 90.62 72 LYS A CA 1
ATOM 525 C C . LYS A 1 72 ? 14.636 1.024 -11.060 1.00 90.62 72 LYS A C 1
ATOM 527 O O . LYS A 1 72 ? 14.696 -0.124 -10.613 1.00 90.62 72 LYS A O 1
ATOM 532 N N . PRO A 1 73 ? 13.590 1.479 -11.769 1.00 90.38 73 PRO A N 1
ATOM 533 C CA . PRO A 1 73 ? 12.557 0.574 -12.249 1.00 90.38 73 PRO A CA 1
ATOM 534 C C . PRO A 1 73 ? 13.171 -0.441 -13.231 1.00 90.38 73 PRO A C 1
ATOM 536 O O . PRO A 1 73 ? 14.068 -0.069 -14.000 1.00 90.38 73 PRO A O 1
ATOM 539 N N . PRO A 1 74 ? 12.747 -1.715 -13.192 1.00 92.69 74 PRO A N 1
ATOM 540 C CA . PRO A 1 74 ? 13.081 -2.696 -14.218 1.00 92.69 74 PRO A CA 1
ATOM 541 C C . PRO A 1 74 ? 12.640 -2.237 -15.613 1.00 92.69 74 PRO A C 1
ATOM 543 O O . PRO A 1 74 ? 11.721 -1.437 -15.749 1.00 92.69 74 PRO A O 1
ATOM 546 N N . GLU A 1 75 ? 13.265 -2.781 -16.660 1.00 92.31 75 GLU A N 1
ATOM 547 C CA . GLU A 1 75 ? 12.796 -2.561 -18.040 1.00 92.31 75 GLU A CA 1
ATOM 548 C C . GLU A 1 75 ? 11.465 -3.272 -18.321 1.00 92.31 75 GLU A C 1
ATOM 550 O O . GLU A 1 75 ? 10.687 -2.834 -19.164 1.00 92.31 75 GLU A O 1
ATOM 555 N N . ASP A 1 76 ? 11.212 -4.374 -17.616 1.00 93.50 76 ASP A N 1
ATOM 556 C CA . ASP A 1 76 ? 9.998 -5.165 -17.743 1.00 93.50 76 ASP A CA 1
ATOM 557 C C . ASP A 1 76 ? 8.933 -4.726 -16.727 1.00 93.50 76 ASP A C 1
ATOM 559 O O . ASP A 1 76 ? 9.159 -4.725 -15.512 1.00 93.50 76 ASP A O 1
ATOM 563 N N . ALA A 1 77 ? 7.744 -4.400 -17.234 1.00 92.25 77 ALA A N 1
ATOM 564 C CA . ALA A 1 77 ? 6.615 -3.955 -16.426 1.00 92.25 77 ALA A CA 1
ATOM 565 C C . ALA A 1 77 ? 6.075 -5.063 -15.508 1.00 92.25 77 ALA A C 1
ATOM 567 O O . ALA A 1 77 ? 5.592 -4.768 -14.413 1.00 92.25 77 ALA A O 1
ATOM 568 N N . GLU A 1 78 ? 6.164 -6.337 -15.914 1.00 94.44 78 GLU A N 1
ATOM 569 C CA . GLU A 1 78 ? 5.762 -7.448 -15.046 1.00 94.44 78 GLU A CA 1
ATOM 570 C C . GLU A 1 78 ? 6.679 -7.520 -13.819 1.00 94.44 78 GLU A C 1
ATOM 572 O O . GLU A 1 78 ? 6.206 -7.612 -12.681 1.00 94.44 78 GLU A O 1
ATOM 577 N N . GLN A 1 79 ? 7.989 -7.405 -14.032 1.00 95.12 79 GLN A N 1
ATOM 578 C CA . GLN A 1 79 ? 8.963 -7.341 -12.952 1.00 95.12 79 GLN A CA 1
ATOM 579 C C . GLN A 1 79 ? 8.744 -6.122 -12.040 1.00 95.12 79 GLN A C 1
ATOM 581 O O . GLN A 1 79 ? 8.814 -6.262 -10.817 1.00 95.12 79 GLN A O 1
ATOM 586 N N . GLU A 1 80 ? 8.445 -4.943 -12.595 1.00 94.50 80 GLU A N 1
ATOM 587 C CA . GLU A 1 80 ? 8.111 -3.757 -11.796 1.00 94.50 80 GLU A CA 1
ATOM 588 C C . GLU A 1 80 ? 6.866 -4.002 -10.926 1.00 94.50 80 GLU A C 1
ATOM 590 O O . GLU A 1 80 ? 6.892 -3.756 -9.716 1.00 94.50 80 GLU A O 1
ATOM 595 N N . ALA A 1 81 ? 5.800 -4.562 -11.505 1.00 94.94 81 ALA A N 1
ATOM 596 C CA . ALA A 1 81 ? 4.572 -4.884 -10.784 1.00 94.94 81 ALA A CA 1
ATOM 597 C C . ALA A 1 81 ? 4.814 -5.889 -9.646 1.00 94.94 81 ALA A C 1
ATOM 599 O O . ALA A 1 81 ? 4.302 -5.702 -8.539 1.00 94.94 81 ALA A O 1
ATOM 600 N N . ARG A 1 82 ? 5.641 -6.919 -9.875 1.00 95.25 82 ARG A N 1
ATOM 601 C CA . ARG A 1 82 ? 6.042 -7.879 -8.831 1.00 95.25 82 ARG A CA 1
ATOM 602 C C . ARG A 1 82 ? 6.739 -7.178 -7.668 1.00 95.25 82 ARG A C 1
ATOM 604 O O . ARG A 1 82 ? 6.346 -7.380 -6.524 1.00 95.25 82 ARG A O 1
ATOM 611 N N . LEU A 1 83 ? 7.692 -6.287 -7.947 1.00 94.12 83 LEU A N 1
ATOM 612 C CA . LEU A 1 83 ? 8.399 -5.529 -6.908 1.00 94.12 83 LEU A CA 1
ATOM 613 C C . LEU A 1 83 ? 7.461 -4.623 -6.096 1.00 94.12 83 LEU A C 1
ATOM 615 O O . LEU A 1 83 ? 7.608 -4.521 -4.874 1.00 94.12 83 LEU A O 1
ATOM 619 N N . VAL A 1 84 ? 6.483 -3.983 -6.747 1.00 94.31 84 VAL A N 1
ATOM 620 C CA . VAL A 1 84 ? 5.452 -3.189 -6.056 1.00 94.31 84 VAL A CA 1
ATOM 621 C C . VAL A 1 84 ? 4.659 -4.068 -5.088 1.00 94.31 84 VAL A C 1
ATOM 623 O O . VAL A 1 84 ? 4.545 -3.729 -3.905 1.00 94.31 84 VAL A O 1
ATOM 626 N N . LEU A 1 85 ? 4.136 -5.197 -5.574 1.00 95.31 85 LEU A N 1
ATOM 627 C CA . LEU A 1 85 ? 3.283 -6.099 -4.798 1.00 95.31 85 LEU A CA 1
ATOM 628 C C . LEU A 1 85 ? 4.046 -6.798 -3.663 1.00 95.31 85 LEU A C 1
ATOM 630 O O . LEU A 1 85 ? 3.533 -6.870 -2.547 1.00 95.31 85 LEU A O 1
ATOM 634 N N . ASP A 1 86 ? 5.290 -7.220 -3.889 1.00 94.69 86 ASP A N 1
ATOM 635 C CA . ASP A 1 86 ? 6.163 -7.791 -2.853 1.00 94.69 86 ASP A CA 1
ATOM 636 C C . ASP A 1 86 ? 6.467 -6.763 -1.750 1.00 94.69 86 ASP A C 1
ATOM 638 O O . ASP A 1 86 ? 6.511 -7.070 -0.550 1.00 94.69 86 ASP A O 1
ATOM 642 N N . GLY A 1 87 ? 6.625 -5.499 -2.148 1.00 93.12 87 GLY A N 1
ATOM 643 C CA . GLY A 1 87 ? 6.753 -4.378 -1.231 1.00 93.12 87 GLY A CA 1
ATOM 644 C C . GLY A 1 87 ? 5.501 -4.180 -0.374 1.00 93.12 87 GLY A C 1
ATOM 645 O O . GLY A 1 87 ? 5.619 -4.024 0.841 1.00 93.12 87 GLY A O 1
ATOM 646 N N . MET A 1 88 ? 4.308 -4.218 -0.977 1.00 94.81 88 MET A N 1
ATOM 647 C CA . MET A 1 88 ? 3.035 -4.137 -0.245 1.00 94.81 88 MET A CA 1
ATOM 648 C C . MET A 1 88 ? 2.873 -5.315 0.721 1.00 94.81 88 MET A C 1
ATOM 650 O O . MET A 1 88 ? 2.552 -5.107 1.891 1.00 94.81 88 MET A O 1
ATOM 654 N N . GLN A 1 89 ? 3.183 -6.532 0.271 1.00 96.06 89 GLN A N 1
ATOM 655 C CA . GLN A 1 89 ? 3.145 -7.738 1.095 1.00 96.06 89 GLN A CA 1
ATOM 656 C C . GLN A 1 89 ? 4.053 -7.615 2.325 1.00 96.06 89 GLN A C 1
ATOM 658 O O . GLN A 1 89 ? 3.682 -8.036 3.420 1.00 96.06 89 GLN A O 1
ATOM 663 N N . SER A 1 90 ? 5.234 -7.015 2.172 1.00 95.19 90 SER A N 1
ATOM 664 C CA . SER A 1 90 ? 6.161 -6.793 3.284 1.00 95.19 90 SER A CA 1
ATOM 665 C C . SER A 1 90 ? 5.574 -5.853 4.344 1.00 95.19 90 SER A C 1
ATOM 667 O O . SER A 1 90 ? 5.694 -6.125 5.537 1.00 95.19 90 SER A O 1
ATOM 669 N N . VAL A 1 91 ? 4.896 -4.778 3.927 1.00 95.44 91 VAL A N 1
ATOM 670 C CA . VAL A 1 91 ? 4.233 -3.838 4.852 1.00 95.44 91 VAL A CA 1
ATOM 671 C C . VAL A 1 91 ? 3.036 -4.486 5.545 1.00 95.44 91 VAL A C 1
ATOM 673 O O . VAL A 1 91 ? 2.851 -4.302 6.747 1.00 95.44 91 VAL A O 1
ATOM 676 N N . LEU A 1 92 ? 2.249 -5.276 4.812 1.00 96.69 92 LEU A N 1
ATOM 677 C CA . LEU A 1 92 ? 1.140 -6.045 5.377 1.00 96.69 92 LEU A CA 1
ATOM 678 C C . LEU A 1 92 ? 1.636 -7.005 6.462 1.00 96.69 92 LEU A C 1
ATOM 680 O O . LEU A 1 92 ? 1.092 -7.006 7.563 1.00 96.69 92 LEU A O 1
ATOM 684 N N . ARG A 1 93 ? 2.729 -7.737 6.214 1.00 96.69 93 ARG A N 1
ATOM 685 C CA . ARG A 1 93 ? 3.329 -8.631 7.218 1.00 96.69 93 ARG A CA 1
ATOM 686 C C . ARG A 1 93 ? 3.756 -7.890 8.483 1.00 96.69 93 ARG A C 1
ATOM 688 O O . ARG A 1 93 ? 3.475 -8.373 9.575 1.00 96.69 93 ARG A O 1
ATOM 695 N N . GLU A 1 94 ? 4.367 -6.712 8.353 1.00 95.88 94 GLU A N 1
ATOM 696 C CA . GLU A 1 94 ? 4.730 -5.865 9.503 1.00 95.88 94 GLU A CA 1
ATOM 697 C C . GLU A 1 94 ? 3.488 -5.414 10.298 1.00 95.88 94 GLU A C 1
ATOM 699 O O . GLU A 1 94 ? 3.528 -5.250 11.517 1.00 95.88 94 GLU A O 1
ATOM 704 N N . ALA A 1 95 ? 2.344 -5.260 9.624 1.00 95.56 95 ALA A N 1
ATOM 705 C CA . ALA A 1 95 ? 1.064 -4.965 10.259 1.00 95.56 95 ALA A CA 1
ATOM 706 C C . ALA A 1 95 ? 0.403 -6.187 10.932 1.00 95.56 95 ALA A C 1
ATOM 708 O O . ALA A 1 95 ? -0.551 -5.994 11.693 1.00 95.56 95 ALA A O 1
ATOM 709 N N . GLY A 1 96 ? 0.897 -7.406 10.679 1.00 96.06 96 GLY A N 1
ATOM 710 C CA . GLY A 1 96 ? 0.255 -8.669 11.058 1.00 96.06 96 GLY A CA 1
ATOM 711 C C . GLY A 1 96 ? -0.850 -9.118 10.093 1.00 96.06 96 GLY A C 1
ATOM 712 O O . GLY A 1 96 ? -1.739 -9.856 10.503 1.00 96.06 96 GLY A O 1
ATOM 713 N N . MET A 1 97 ? -0.812 -8.647 8.846 1.00 97.44 97 MET A N 1
ATOM 714 C CA . MET A 1 97 ? -1.787 -8.894 7.779 1.00 97.44 97 MET A CA 1
ATOM 715 C C . MET A 1 97 ? -1.147 -9.638 6.595 1.00 97.44 97 MET A C 1
ATOM 717 O O . MET A 1 97 ? 0.072 -9.812 6.507 1.00 97.44 97 MET A O 1
ATOM 721 N N . THR A 1 98 ? -1.982 -10.066 5.658 1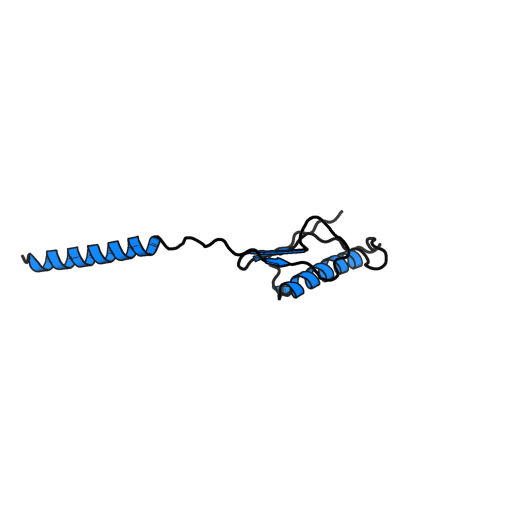.00 97.88 98 THR A N 1
ATOM 722 C CA . THR A 1 98 ? -1.625 -10.775 4.428 1.00 97.88 98 THR A CA 1
ATOM 723 C C . THR A 1 98 ? -2.208 -10.075 3.199 1.00 97.88 98 THR A C 1
ATOM 725 O O . THR A 1 98 ? -2.943 -9.098 3.312 1.00 97.88 98 THR A O 1
ATOM 728 N N . MET A 1 99 ? -1.875 -10.566 2.001 1.00 97.38 99 MET A N 1
ATOM 729 C CA . MET A 1 99 ? -2.453 -10.039 0.755 1.00 97.38 99 MET A CA 1
ATOM 730 C C . MET A 1 99 ? -3.972 -10.250 0.669 1.00 97.38 99 MET A C 1
ATOM 732 O O . MET A 1 99 ? -4.634 -9.489 -0.030 1.00 97.38 99 MET A O 1
ATOM 736 N N . ASP A 1 100 ? -4.520 -11.225 1.398 1.00 98.06 100 ASP A N 1
ATOM 737 C CA . ASP A 1 100 ? -5.956 -11.523 1.410 1.00 98.06 100 ASP A CA 1
ATOM 738 C C . ASP A 1 100 ? -6.770 -10.463 2.178 1.00 98.06 100 ASP A C 1
ATOM 740 O O . ASP A 1 100 ? -7.982 -10.368 2.006 1.00 98.06 100 ASP A O 1
ATOM 744 N N . ASP A 1 101 ? -6.108 -9.622 2.983 1.00 97.88 101 ASP A N 1
ATOM 745 C CA . ASP A 1 101 ? -6.738 -8.527 3.735 1.00 97.88 101 ASP A CA 1
ATOM 746 C C . ASP A 1 101 ? -6.945 -7.253 2.884 1.00 97.88 101 ASP A C 1
ATOM 748 O O . ASP A 1 101 ? -7.484 -6.248 3.357 1.00 97.88 101 ASP A O 1
ATOM 752 N N . LEU A 1 102 ? -6.512 -7.258 1.617 1.00 96.75 102 LEU A N 1
ATOM 753 C CA . LEU A 1 102 ? -6.664 -6.124 0.706 1.00 96.75 102 LEU A CA 1
ATOM 754 C C . LEU A 1 102 ? -8.110 -5.996 0.208 1.00 96.75 102 LEU A C 1
ATOM 756 O O . LEU A 1 102 ? -8.561 -6.744 -0.654 1.00 96.75 102 LEU A O 1
ATOM 760 N N . ALA A 1 103 ? -8.819 -4.976 0.694 1.00 97.31 103 ALA A N 1
ATOM 761 C CA . ALA A 1 103 ? -10.185 -4.678 0.255 1.00 97.31 103 ALA A CA 1
ATOM 762 C C . ALA A 1 103 ? -10.256 -3.775 -0.992 1.00 97.31 103 ALA A C 1
ATOM 764 O O . ALA A 1 103 ? -11.197 -3.866 -1.777 1.00 97.31 103 ALA A O 1
ATOM 765 N N . THR A 1 104 ? -9.292 -2.867 -1.169 1.00 97.38 104 THR A N 1
ATOM 766 C CA . THR A 1 104 ? -9.244 -1.933 -2.302 1.00 97.38 104 THR A CA 1
ATOM 767 C C . THR A 1 104 ? -7.804 -1.602 -2.667 1.00 97.38 104 THR A C 1
ATOM 769 O O . THR A 1 104 ? -6.954 -1.447 -1.789 1.00 97.38 104 THR A O 1
ATOM 772 N N . VAL A 1 105 ? -7.529 -1.504 -3.968 1.00 95.62 105 VAL A N 1
ATOM 773 C CA . VAL A 1 105 ? -6.207 -1.188 -4.516 1.00 95.62 105 VAL A CA 1
ATOM 774 C C . VAL A 1 105 ? -6.381 -0.235 -5.693 1.00 95.62 105 VAL A C 1
ATOM 776 O O . VAL A 1 105 ? -7.157 -0.506 -6.608 1.00 95.62 105 VAL A O 1
ATOM 779 N N . THR A 1 106 ? -5.626 0.862 -5.687 1.00 96.38 106 THR A N 1
ATOM 780 C CA . THR A 1 106 ? -5.556 1.799 -6.813 1.00 96.38 106 THR A CA 1
ATOM 781 C C . THR A 1 106 ? -4.218 1.637 -7.512 1.00 96.38 106 THR A C 1
ATOM 783 O O . THR A 1 106 ? -3.169 1.830 -6.898 1.00 96.38 106 THR A O 1
ATOM 786 N N . VAL A 1 107 ? -4.261 1.302 -8.799 1.00 94.00 107 VAL A N 1
ATOM 787 C CA . VAL A 1 107 ? -3.072 1.119 -9.635 1.00 94.00 107 VAL A CA 1
ATOM 788 C C . VAL A 1 107 ? -2.958 2.294 -10.600 1.00 94.00 107 VAL A C 1
ATOM 790 O O . VAL A 1 107 ? -3.928 2.640 -11.272 1.00 94.00 107 VAL A O 1
ATOM 793 N N . TYR A 1 108 ? -1.771 2.896 -10.661 1.00 92.75 108 TYR A N 1
ATOM 794 C CA . TYR A 1 108 ? -1.422 3.928 -11.632 1.00 92.75 108 TYR A CA 1
ATOM 795 C C . TYR A 1 108 ? -0.329 3.380 -12.547 1.00 92.75 108 TYR A C 1
ATOM 797 O O . TYR A 1 108 ? 0.727 2.976 -12.062 1.00 92.75 108 TYR A O 1
ATOM 805 N N . CYS A 1 109 ? -0.588 3.372 -13.852 1.00 85.75 109 CYS A N 1
ATOM 806 C CA . CYS A 1 109 ? 0.372 2.991 -14.886 1.00 85.75 109 CYS A CA 1
ATOM 807 C C . CYS A 1 109 ? 0.602 4.189 -15.824 1.00 85.75 109 CYS A C 1
ATOM 809 O O . CYS A 1 109 ? -0.335 4.973 -16.008 1.00 85.75 109 CYS A O 1
ATOM 811 N N . PRO A 1 110 ? 1.820 4.359 -16.366 1.00 71.69 110 PRO A N 1
ATOM 812 C CA . PRO A 1 110 ? 2.103 5.358 -17.394 1.00 71.69 110 PRO A CA 1
ATOM 813 C C . PRO A 1 110 ? 1.429 5.044 -18.737 1.00 71.69 110 PRO A C 1
ATOM 815 O O . PRO A 1 110 ? 1.116 3.857 -18.994 1.00 71.69 110 PRO A O 1
#